Protein AF-A0A920YR66-F1 (afdb_monomer_lite)

Structure (mmCIF, N/CA/C/O backbone):
data_AF-A0A920YR66-F1
#
_entry.id   AF-A0A920YR66-F1
#
loop_
_atom_site.group_PDB
_atom_site.id
_atom_site.type_symbol
_atom_site.label_atom_id
_atom_site.label_alt_id
_atom_site.label_comp_id
_atom_site.label_asym_id
_atom_site.label_entity_id
_atom_site.label_seq_id
_atom_site.pdbx_PDB_ins_code
_atom_site.Cartn_x
_atom_site.Cartn_y
_atom_site.Cartn_z
_atom_site.occupancy
_atom_site.B_iso_or_equiv
_atom_site.auth_seq_id
_atom_site.auth_comp_id
_atom_site.auth_asym_id
_atom_site.auth_atom_id
_atom_site.pdbx_PDB_model_num
ATOM 1 N N . MET A 1 1 ? -6.180 30.084 -18.593 1.00 42.25 1 MET A N 1
ATOM 2 C CA . MET A 1 1 ? -5.290 28.954 -18.262 1.00 42.25 1 MET A CA 1
ATOM 3 C C . MET A 1 1 ? -5.186 28.944 -16.751 1.00 42.25 1 MET A C 1
ATOM 5 O O . MET A 1 1 ? -4.354 29.649 -16.208 1.00 42.25 1 MET A O 1
ATOM 9 N N . HIS A 1 2 ? -6.149 28.306 -16.087 1.00 38.72 2 HIS A N 1
ATOM 10 C CA . HIS A 1 2 ? -6.170 28.229 -14.629 1.00 38.72 2 HIS A CA 1
ATOM 11 C C . HIS A 1 2 ? -5.544 26.897 -14.251 1.00 38.72 2 HIS A C 1
ATOM 13 O O . HIS A 1 2 ? -6.088 25.841 -14.567 1.00 38.72 2 HIS A O 1
ATOM 19 N N . THR A 1 3 ? -4.341 26.966 -13.699 1.00 45.47 3 THR A N 1
ATOM 20 C CA . THR A 1 3 ? -3.633 25.820 -13.145 1.00 45.47 3 THR A CA 1
ATOM 21 C C . THR A 1 3 ? -4.301 25.451 -11.827 1.00 45.47 3 THR A C 1
ATOM 23 O O . THR A 1 3 ? -4.553 26.312 -10.991 1.00 45.47 3 THR A O 1
ATOM 26 N N . TYR A 1 4 ? -4.599 24.164 -11.654 1.00 48.44 4 TYR A N 1
ATOM 27 C CA . TYR A 1 4 ? -5.235 23.564 -10.471 1.00 48.44 4 TYR A CA 1
ATOM 28 C C . TYR A 1 4 ? -4.473 23.798 -9.147 1.00 48.44 4 TYR A C 1
ATOM 30 O O . TYR A 1 4 ? -4.965 23.449 -8.080 1.00 48.44 4 TYR A O 1
ATOM 38 N N . GLU A 1 5 ? -3.298 24.418 -9.239 1.00 50.56 5 GLU A N 1
ATOM 39 C CA . GLU A 1 5 ? -2.420 24.874 -8.162 1.00 50.56 5 GLU A CA 1
ATOM 40 C C . GLU A 1 5 ? -3.128 25.835 -7.181 1.00 50.56 5 GLU A C 1
ATOM 42 O O . GLU A 1 5 ? -2.896 25.763 -5.978 1.00 50.56 5 GLU A O 1
ATOM 47 N N . ASP A 1 6 ? -4.053 26.684 -7.651 1.00 49.09 6 ASP A N 1
ATOM 48 C CA . ASP A 1 6 ? -4.626 27.764 -6.823 1.00 49.09 6 ASP A CA 1
ATOM 49 C C . ASP A 1 6 ? -5.788 27.330 -5.900 1.00 49.09 6 ASP A C 1
ATOM 51 O O . ASP A 1 6 ? -6.227 28.102 -5.046 1.00 49.09 6 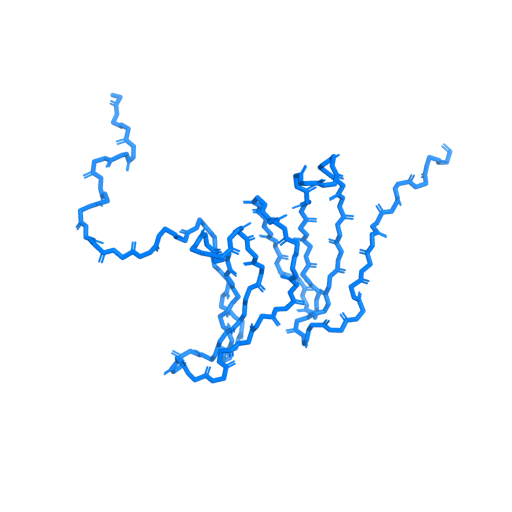ASP A O 1
ATOM 55 N N . LEU A 1 7 ? -6.308 26.102 -6.039 1.00 43.81 7 LEU A N 1
ATOM 56 C CA . LEU A 1 7 ? -7.437 25.594 -5.233 1.00 43.81 7 LEU A CA 1
ATOM 57 C C . LEU A 1 7 ? -7.009 24.815 -3.978 1.00 43.81 7 LEU A C 1
ATOM 59 O O . LEU A 1 7 ? -7.861 24.435 -3.176 1.00 43.81 7 LEU A O 1
ATOM 63 N N . MET A 1 8 ? -5.707 24.620 -3.766 1.00 48.62 8 MET A N 1
ATOM 64 C CA . MET A 1 8 ? -5.157 23.842 -2.648 1.00 48.62 8 MET A CA 1
ATOM 65 C C . MET A 1 8 ? -4.785 24.724 -1.443 1.00 48.62 8 MET A C 1
ATOM 67 O O . MET A 1 8 ? -3.692 24.630 -0.888 1.00 48.62 8 MET A O 1
ATOM 71 N N . LEU A 1 9 ? -5.694 25.602 -1.006 1.00 43.34 9 LEU A N 1
ATOM 72 C CA . LEU A 1 9 ? -5.527 26.368 0.235 1.00 43.34 9 LEU A CA 1
ATOM 73 C C . LEU A 1 9 ? -6.133 25.609 1.422 1.00 43.34 9 LEU A C 1
ATOM 75 O O . LEU A 1 9 ? -7.291 25.805 1.784 1.00 43.34 9 LEU A O 1
ATOM 79 N N . GLY A 1 10 ? -5.323 24.761 2.055 1.00 37.09 10 GLY A N 1
ATOM 80 C CA . GLY A 1 10 ? -5.677 24.134 3.327 1.00 37.09 10 GLY A CA 1
ATOM 81 C C . GLY A 1 10 ? -4.713 23.026 3.734 1.00 37.09 10 GLY A C 1
ATOM 82 O O . GLY A 1 10 ? -4.934 21.871 3.399 1.00 37.09 10 GLY A O 1
ATOM 83 N N . SER A 1 11 ? -3.653 23.390 4.464 1.00 60.75 11 SER A N 1
ATOM 84 C CA . SER A 1 11 ? -2.789 22.511 5.277 1.00 60.75 11 SER A CA 1
ATOM 85 C C . SER A 1 11 ? -3.346 21.091 5.497 1.00 60.75 11 SER A C 1
ATOM 87 O O . SER A 1 11 ? -4.129 20.912 6.422 1.00 60.75 11 SER A O 1
ATOM 89 N N . THR A 1 12 ? -2.932 20.086 4.720 1.00 42.16 12 THR A N 1
ATOM 90 C CA . THR A 1 12 ? -3.060 18.652 5.055 1.00 42.16 12 THR A CA 1
ATOM 91 C C . THR A 1 12 ? -2.179 17.821 4.114 1.00 42.16 12 THR A C 1
ATOM 93 O O . THR A 1 12 ? -1.943 18.213 2.979 1.00 42.16 12 THR A O 1
ATOM 96 N N . THR A 1 13 ? -1.622 16.721 4.620 1.00 46.25 13 THR A N 1
ATOM 97 C CA . THR A 1 13 ? -0.692 15.800 3.947 1.00 46.25 13 THR A CA 1
ATOM 98 C C . THR A 1 13 ? -1.075 15.523 2.491 1.00 46.25 13 THR A C 1
ATOM 100 O O . THR A 1 13 ? -2.202 15.116 2.231 1.00 46.25 13 THR A O 1
ATOM 103 N N . GLU A 1 14 ? -0.138 15.724 1.560 1.00 55.50 14 GLU A N 1
ATOM 104 C CA . GLU A 1 14 ? -0.324 15.446 0.132 1.00 55.50 14 GLU A CA 1
ATOM 105 C C . GLU A 1 14 ? -0.803 13.995 -0.045 1.00 55.50 14 GLU A C 1
ATOM 107 O O . GLU A 1 14 ? -0.086 13.062 0.309 1.00 55.50 14 GLU A O 1
ATOM 112 N N . ILE A 1 15 ? -2.032 13.794 -0.525 1.00 55.09 15 ILE A N 1
ATOM 113 C CA . ILE A 1 15 ? -2.583 12.497 -0.939 1.00 55.09 15 ILE A CA 1
ATOM 114 C C . ILE A 1 15 ? -2.992 12.681 -2.399 1.00 55.09 15 ILE A C 1
ATOM 116 O O . ILE A 1 15 ? -3.809 13.546 -2.699 1.00 55.09 15 ILE A O 1
ATOM 120 N N . SER A 1 16 ? -2.399 11.905 -3.306 1.00 63.91 16 SER A N 1
ATOM 121 C CA . SER A 1 16 ? -2.642 12.014 -4.751 1.00 63.91 16 SER A CA 1
ATOM 122 C C . SER A 1 16 ? -3.923 11.298 -5.173 1.00 63.91 16 SER A C 1
ATOM 124 O O . SER A 1 16 ? -4.736 11.883 -5.874 1.00 63.91 16 SER A O 1
ATOM 126 N N . ASP A 1 17 ? -4.124 10.072 -4.682 1.00 68.50 17 ASP A N 1
ATOM 127 C CA . ASP A 1 17 ? -5.277 9.216 -4.951 1.00 68.50 17 ASP A CA 1
ATOM 128 C C . ASP A 1 17 ? -5.692 8.494 -3.655 1.00 68.50 17 ASP A C 1
ATOM 130 O O . ASP A 1 17 ? -4.847 7.967 -2.918 1.00 68.50 17 ASP A O 1
ATOM 134 N N . PHE A 1 18 ? -6.998 8.434 -3.376 1.00 83.94 18 PHE A N 1
ATOM 135 C CA . PHE A 1 18 ? -7.554 7.545 -2.356 1.00 83.94 18 PHE A CA 1
ATOM 136 C C . PHE A 1 18 ? -8.810 6.841 -2.866 1.00 83.94 18 PHE A C 1
ATOM 138 O O . PHE A 1 18 ? -9.601 7.404 -3.619 1.00 83.94 18 PHE A O 1
ATOM 145 N N . TYR A 1 19 ? -8.999 5.600 -2.428 1.00 91.44 19 TYR A N 1
ATOM 146 C CA . TYR A 1 19 ? -10.178 4.796 -2.740 1.00 91.44 19 TYR A CA 1
ATOM 147 C C . TYR A 1 19 ? -10.893 4.457 -1.445 1.00 91.44 19 TYR A C 1
ATOM 149 O O . TYR A 1 19 ? -10.264 3.977 -0.502 1.00 91.44 19 TYR A O 1
ATOM 157 N N . VAL A 1 20 ? -12.205 4.672 -1.414 1.00 92.12 20 VAL A N 1
ATOM 158 C CA . VAL A 1 20 ? -13.061 4.224 -0.314 1.00 92.12 20 VAL A CA 1
ATOM 159 C C . VAL A 1 20 ? -13.846 3.011 -0.790 1.00 92.12 20 VAL A C 1
ATOM 161 O O . VAL A 1 20 ? -14.570 3.095 -1.781 1.00 92.12 20 VAL A O 1
ATOM 164 N N . ILE A 1 21 ? -13.675 1.883 -0.106 1.00 91.94 21 ILE A N 1
ATOM 165 C CA . ILE A 1 21 ? -14.419 0.645 -0.354 1.00 91.94 21 ILE A CA 1
ATOM 166 C C . ILE A 1 21 ? -14.941 0.149 0.985 1.00 91.94 21 ILE A C 1
ATOM 168 O O . ILE A 1 21 ? -14.156 -0.181 1.877 1.00 91.94 21 ILE A O 1
ATOM 172 N N . ASP A 1 22 ? -16.265 0.100 1.106 1.00 91.44 22 ASP A N 1
ATOM 173 C CA . ASP A 1 22 ? -16.969 -0.195 2.351 1.00 91.44 22 ASP A CA 1
ATOM 174 C C . ASP A 1 22 ? -16.453 0.690 3.505 1.00 91.44 22 ASP A C 1
ATOM 176 O O . ASP A 1 22 ? -16.497 1.918 3.428 1.00 91.44 22 ASP A O 1
ATOM 180 N N . GLU A 1 23 ? -15.937 0.078 4.572 1.00 95.62 23 GLU A N 1
ATOM 181 C CA . GLU A 1 23 ? -15.373 0.769 5.735 1.00 95.62 23 GLU A CA 1
ATOM 182 C C . GLU A 1 23 ? -13.893 1.144 5.580 1.00 95.62 23 GLU A C 1
ATOM 184 O O . GLU A 1 23 ? -13.311 1.648 6.535 1.00 95.62 23 GLU A O 1
ATOM 189 N N . TRP A 1 24 ? -13.250 0.890 4.437 1.00 96.69 24 TRP A N 1
ATOM 190 C CA . TRP A 1 24 ? -11.806 1.077 4.272 1.00 96.69 24 TRP A CA 1
ATOM 191 C C . TRP A 1 24 ? -11.460 2.202 3.303 1.00 96.69 24 TRP A C 1
ATOM 193 O O . TRP A 1 24 ? -12.010 2.302 2.210 1.00 96.69 24 TRP A O 1
ATOM 203 N N . ILE A 1 25 ? -10.466 2.997 3.685 1.00 96.12 25 ILE A N 1
ATOM 204 C CA . ILE A 1 25 ? -9.795 3.991 2.853 1.00 96.12 25 ILE A CA 1
ATOM 205 C C . ILE A 1 25 ? -8.413 3.444 2.505 1.00 96.12 25 ILE A C 1
ATOM 207 O O . ILE A 1 25 ? -7.631 3.144 3.407 1.00 96.12 25 ILE A O 1
ATOM 211 N N . TYR A 1 26 ? -8.100 3.354 1.218 1.00 96.19 26 TYR A N 1
ATOM 212 C CA . TYR A 1 26 ? -6.776 3.034 0.678 1.00 96.19 26 TYR A CA 1
ATOM 213 C C . TYR A 1 26 ? -6.156 4.310 0.134 1.00 96.19 26 TYR A C 1
ATOM 215 O O . TYR A 1 26 ? -6.853 5.071 -0.533 1.00 96.19 26 TYR A O 1
ATOM 223 N N . TYR A 1 27 ? -4.881 4.559 0.412 1.00 94.88 27 TYR A N 1
ATOM 224 C CA . TYR A 1 27 ? -4.225 5.805 0.013 1.00 94.88 27 TYR A CA 1
ATOM 225 C C . TYR A 1 27 ? -2.705 5.660 -0.071 1.00 94.88 27 TYR A C 1
ATOM 227 O O . TYR A 1 27 ? -2.108 4.769 0.546 1.00 94.88 27 TYR A O 1
ATOM 235 N N . ILE A 1 28 ? -2.081 6.573 -0.817 1.00 94.81 28 ILE A N 1
ATOM 236 C CA . ILE A 1 28 ? -0.626 6.732 -0.871 1.00 94.81 28 ILE A CA 1
ATOM 237 C C . ILE A 1 28 ? -0.187 7.673 0.255 1.00 94.81 28 ILE A C 1
ATOM 239 O O . ILE A 1 28 ? -0.687 8.790 0.376 1.00 94.81 28 ILE A O 1
ATOM 243 N N . ASN A 1 29 ? 0.758 7.231 1.083 1.00 93.75 29 ASN A N 1
ATOM 244 C CA . ASN A 1 29 ? 1.332 8.038 2.155 1.00 93.75 29 ASN A CA 1
ATOM 245 C C . ASN A 1 29 ? 2.661 8.667 1.708 1.00 93.75 29 ASN A C 1
ATOM 247 O O . ASN A 1 29 ? 3.723 8.054 1.836 1.00 93.75 29 ASN A O 1
ATOM 251 N N . TYR A 1 30 ? 2.620 9.906 1.215 1.00 89.81 30 TYR A N 1
ATOM 252 C CA . TYR A 1 30 ? 3.817 10.617 0.745 1.00 89.81 30 TYR A CA 1
ATOM 253 C C . TYR A 1 30 ? 4.782 11.018 1.863 1.00 89.81 30 TYR A C 1
ATOM 255 O O . TYR A 1 30 ? 5.980 11.132 1.619 1.00 89.81 30 TYR A O 1
ATOM 263 N N . SER A 1 31 ? 4.307 11.131 3.107 1.00 92.75 31 SER A N 1
ATOM 264 C CA . SER A 1 31 ? 5.188 11.310 4.268 1.00 92.75 31 SER A CA 1
ATOM 265 C C . SER A 1 31 ? 6.003 10.055 4.609 1.00 92.75 31 SER A C 1
ATOM 267 O O . SER A 1 31 ? 6.942 10.145 5.393 1.00 92.75 31 SER A O 1
ATOM 269 N N . ASP A 1 32 ? 5.660 8.898 4.032 1.00 93.00 32 ASP A N 1
ATOM 270 C CA . ASP A 1 32 ? 6.409 7.641 4.144 1.00 93.00 32 ASP A CA 1
ATOM 271 C C . ASP A 1 32 ? 6.716 7.078 2.746 1.00 93.00 32 ASP A C 1
ATOM 273 O O . ASP A 1 32 ? 6.200 6.037 2.349 1.00 93.00 32 ASP A O 1
ATOM 277 N N . ASN A 1 33 ? 7.533 7.798 1.971 1.00 92.19 33 ASN A N 1
ATOM 278 C CA . ASN A 1 33 ? 8.081 7.365 0.673 1.00 92.19 33 ASN A CA 1
ATOM 279 C C . ASN A 1 33 ? 7.049 7.013 -0.422 1.00 92.19 33 ASN A C 1
ATOM 281 O O . ASN A 1 33 ? 7.384 6.337 -1.400 1.00 92.19 33 ASN A O 1
ATOM 285 N N . GLY A 1 34 ? 5.802 7.471 -0.288 1.00 92.25 34 GLY A N 1
ATOM 286 C CA . GLY A 1 34 ? 4.727 7.118 -1.217 1.00 92.25 34 GLY A CA 1
ATOM 287 C C . GLY A 1 34 ? 4.264 5.669 -1.051 1.00 92.25 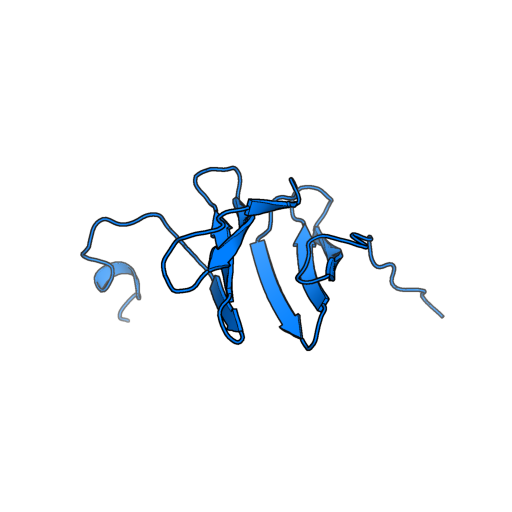34 GLY A C 1
ATOM 288 O O . GLY A 1 34 ? 3.854 5.038 -2.022 1.00 92.25 34 GLY A O 1
ATOM 289 N N . ASN A 1 35 ? 4.355 5.122 0.161 1.00 95.12 35 ASN A N 1
ATOM 290 C CA . ASN A 1 35 ? 3.943 3.754 0.455 1.00 95.12 35 ASN A CA 1
ATOM 291 C C . ASN A 1 35 ? 2.416 3.594 0.471 1.00 95.12 35 ASN A C 1
ATOM 293 O O . ASN A 1 35 ? 1.676 4.527 0.795 1.00 95.12 35 ASN A O 1
ATOM 297 N N . LEU A 1 36 ? 1.938 2.379 0.186 1.00 96.25 36 LEU A N 1
ATOM 298 C CA . LEU A 1 36 ? 0.511 2.049 0.219 1.00 96.25 36 LEU A CA 1
ATOM 299 C C . LEU A 1 36 ? 0.031 1.793 1.651 1.00 96.25 36 LEU A C 1
ATOM 301 O O . LEU A 1 36 ? 0.546 0.913 2.349 1.00 96.25 36 LEU A O 1
ATOM 305 N N . TYR A 1 37 ? -1.009 2.510 2.059 1.00 97.12 37 TYR A N 1
ATOM 306 C CA . TYR A 1 37 ? -1.653 2.376 3.361 1.00 97.12 37 TYR A CA 1
ATOM 307 C C . TYR A 1 37 ? -3.147 2.103 3.223 1.00 97.12 37 TYR A C 1
ATOM 309 O O . TYR A 1 37 ? -3.769 2.395 2.199 1.00 97.12 37 TYR A O 1
ATOM 317 N N . ARG A 1 38 ? -3.728 1.583 4.306 1.00 96.94 38 ARG A N 1
ATOM 318 C CA . ARG A 1 38 ? -5.173 1.603 4.528 1.00 96.94 38 ARG A CA 1
ATOM 319 C C . ARG A 1 38 ? -5.526 2.035 5.945 1.00 96.94 38 ARG A C 1
ATOM 321 O O . ARG A 1 38 ? -4.709 1.895 6.856 1.00 96.94 38 ARG A O 1
ATOM 328 N N . MET A 1 39 ? -6.744 2.521 6.135 1.00 96.94 39 MET A N 1
ATOM 329 C CA . MET A 1 39 ? -7.358 2.777 7.442 1.00 96.94 39 MET A CA 1
ATOM 330 C C . MET A 1 39 ? -8.873 2.619 7.345 1.00 96.94 39 MET A C 1
ATOM 332 O O . MET A 1 39 ? -9.414 2.640 6.240 1.00 96.94 39 MET A O 1
ATOM 336 N N . LYS A 1 40 ? -9.560 2.471 8.476 1.00 97.31 40 LYS A N 1
ATOM 337 C CA . LYS A 1 40 ? -11.019 2.544 8.488 1.00 97.31 40 LYS A CA 1
ATOM 338 C C . LYS A 1 40 ? -11.504 3.974 8.233 1.00 97.31 40 LYS A C 1
ATOM 340 O O . LYS A 1 40 ? -10.770 4.934 8.465 1.00 97.31 40 LYS A O 1
ATOM 345 N N . THR A 1 41 ? -12.746 4.128 7.783 1.00 95.12 41 THR A N 1
ATOM 346 C CA . THR A 1 41 ? -13.383 5.437 7.542 1.00 95.12 41 THR A CA 1
ATOM 347 C C . THR A 1 41 ? -13.549 6.278 8.809 1.00 95.12 41 THR A C 1
ATOM 349 O O . THR A 1 41 ? -13.615 7.500 8.720 1.00 95.12 41 THR A O 1
ATOM 352 N N . ASP A 1 42 ? -13.541 5.649 9.985 1.00 94.25 42 ASP A N 1
ATOM 353 C CA . ASP A 1 42 ? -13.489 6.314 11.294 1.00 94.25 42 ASP A CA 1
ATOM 354 C C . ASP A 1 42 ? -12.064 6.734 11.723 1.00 94.25 42 ASP A C 1
ATOM 356 O O . ASP A 1 42 ? -11.873 7.282 12.808 1.00 94.25 42 ASP A O 1
ATOM 360 N N . GLY A 1 43 ? -11.052 6.477 10.885 1.00 92.62 43 GLY A N 1
ATOM 361 C CA . GLY A 1 43 ? -9.639 6.772 11.138 1.00 92.62 43 GLY A CA 1
ATOM 362 C C . GLY A 1 43 ? -8.895 5.708 11.952 1.00 92.62 43 GLY A C 1
ATOM 363 O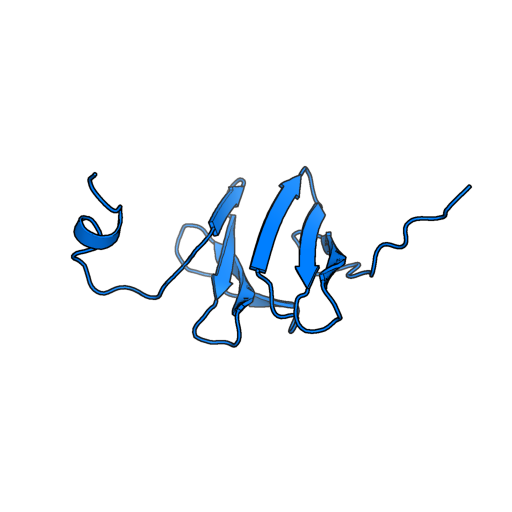 O . GLY A 1 43 ? -7.679 5.815 12.137 1.00 92.62 43 GLY A O 1
ATOM 364 N N . SER A 1 44 ? -9.579 4.666 12.425 1.00 95.88 44 SER A N 1
ATOM 365 C CA . SER A 1 44 ? -8.966 3.566 13.169 1.00 95.88 44 SER A CA 1
ATOM 366 C C . SER A 1 44 ? -8.278 2.547 12.246 1.00 95.88 44 SER A C 1
ATOM 368 O O . SER A 1 44 ? -8.273 2.665 11.019 1.00 95.88 44 SER A O 1
ATOM 370 N N . SER A 1 45 ? -7.635 1.536 12.842 1.00 96.56 45 SER A N 1
ATOM 371 C CA . SER A 1 45 ? -7.014 0.406 12.127 1.00 96.56 45 SER A CA 1
ATOM 372 C C . SER A 1 45 ? -6.064 0.799 10.982 1.00 96.56 45 SER A C 1
ATOM 374 O O . SER A 1 45 ? -5.957 0.086 9.984 1.00 96.56 45 SER A O 1
ATOM 376 N N . LYS A 1 46 ? -5.353 1.927 11.120 1.00 96.75 46 LYS A N 1
ATOM 377 C CA . LYS A 1 46 ? -4.335 2.349 10.155 1.00 96.75 46 LYS A CA 1
ATOM 378 C C . LYS A 1 46 ? -3.219 1.305 10.069 1.00 96.75 46 LYS A C 1
ATOM 380 O O . LYS A 1 46 ? -2.585 0.981 11.070 1.00 96.75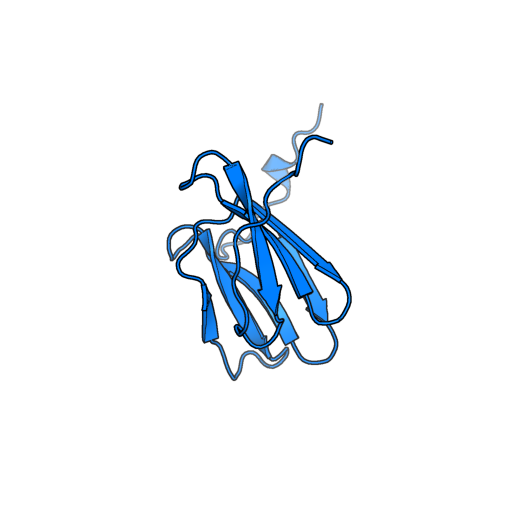 46 LYS A O 1
ATOM 385 N N . SER A 1 47 ? -2.948 0.816 8.864 1.00 97.25 47 SER A N 1
ATOM 386 C CA . SER A 1 47 ? -1.910 -0.185 8.601 1.00 97.25 47 SER A CA 1
ATOM 387 C C . SER A 1 47 ? -1.242 0.050 7.249 1.00 97.25 47 SER A C 1
ATOM 389 O O . SER A 1 47 ? -1.924 0.352 6.267 1.00 97.25 47 SER A O 1
ATOM 391 N N . LYS A 1 48 ? 0.078 -0.142 7.187 1.00 97.25 48 LYS A N 1
ATOM 392 C CA . LYS A 1 48 ? 0.832 -0.188 5.929 1.00 97.25 48 LYS A CA 1
ATOM 393 C C . LYS A 1 48 ? 0.546 -1.511 5.208 1.00 97.25 48 LYS A C 1
ATOM 395 O O . LYS A 1 48 ? 0.536 -2.555 5.856 1.00 97.25 48 LYS A O 1
ATOM 400 N N . LEU A 1 49 ? 0.326 -1.464 3.895 1.00 97.44 49 LEU A N 1
ATOM 401 C CA . LEU A 1 49 ? 0.117 -2.650 3.054 1.00 97.44 49 LEU A CA 1
ATOM 402 C C . LEU A 1 49 ? 1.376 -3.060 2.282 1.00 97.44 49 LEU A C 1
ATOM 404 O O . LEU A 1 49 ? 1.575 -4.244 2.031 1.00 97.44 49 LEU A O 1
ATOM 408 N N . SER A 1 50 ? 2.230 -2.106 1.902 1.00 96.12 50 SER A N 1
ATOM 409 C CA . SER A 1 50 ? 3.485 -2.382 1.194 1.00 96.12 50 SER A CA 1
ATOM 410 C C . SER A 1 50 ? 4.518 -1.292 1.461 1.00 96.12 50 SER A C 1
ATOM 412 O O . SER A 1 50 ? 4.163 -0.119 1.525 1.00 96.12 50 SER A O 1
ATOM 414 N N . ASP A 1 51 ? 5.796 -1.667 1.509 1.00 95.81 51 ASP A N 1
ATOM 415 C CA . ASP A 1 51 ? 6.949 -0.745 1.482 1.00 95.81 51 ASP A CA 1
ATOM 416 C C . ASP A 1 51 ? 7.368 -0.364 0.048 1.00 95.81 51 ASP A C 1
ATOM 418 O O . ASP A 1 51 ? 8.513 -0.002 -0.216 1.00 95.81 51 ASP A O 1
ATOM 422 N N . ASP A 1 52 ? 6.447 -0.508 -0.906 1.00 96.06 52 ASP A N 1
ATOM 423 C CA . ASP A 1 52 ? 6.703 -0.084 -2.275 1.00 96.06 52 ASP A CA 1
ATOM 424 C C . ASP A 1 52 ? 6.355 1.385 -2.396 1.00 96.06 52 ASP A C 1
ATOM 426 O O . ASP A 1 52 ? 5.269 1.779 -1.982 1.00 96.06 52 ASP A O 1
ATOM 430 N N . SER A 1 53 ? 7.207 2.148 -3.073 1.00 93.38 53 SER A N 1
ATOM 431 C CA . SER A 1 53 ? 6.813 3.471 -3.532 1.00 93.38 53 SER A CA 1
ATOM 432 C C . SER A 1 53 ? 5.809 3.326 -4.675 1.00 93.38 53 SER A C 1
ATOM 434 O O . SER A 1 53 ? 6.066 2.606 -5.648 1.00 93.38 53 SER A O 1
ATOM 436 N N . LEU A 1 54 ? 4.659 3.978 -4.546 1.00 93.38 54 LEU A N 1
ATOM 437 C CA . LEU A 1 54 ? 3.597 4.022 -5.543 1.00 93.38 54 LEU A CA 1
ATOM 438 C C . LEU A 1 54 ? 3.560 5.396 -6.207 1.00 93.38 54 LEU A C 1
ATOM 440 O O . LEU A 1 54 ? 3.742 6.424 -5.560 1.00 93.38 54 LEU A O 1
ATOM 444 N N . TYR A 1 55 ? 3.260 5.407 -7.506 1.00 89.94 55 TYR A N 1
ATOM 445 C CA . TYR A 1 55 ? 2.898 6.642 -8.209 1.00 89.94 55 TYR A CA 1
ATOM 446 C C . TYR A 1 55 ? 1.380 6.814 -8.292 1.00 89.94 55 TYR A C 1
ATOM 448 O O . TYR A 1 55 ? 0.866 7.878 -7.975 1.00 89.94 55 TYR A O 1
ATOM 456 N N . THR A 1 56 ? 0.674 5.754 -8.693 1.00 90.19 56 THR A N 1
ATOM 457 C CA . THR A 1 56 ? -0.789 5.672 -8.718 1.00 90.19 56 THR A CA 1
ATOM 458 C C . THR A 1 56 ? -1.224 4.232 -8.447 1.00 90.19 56 THR A C 1
ATOM 460 O O . THR A 1 56 ? -0.423 3.291 -8.547 1.00 90.19 56 THR A O 1
ATOM 463 N N . PHE A 1 57 ? -2.493 4.053 -8.095 1.00 94.81 57 PHE A N 1
ATOM 464 C CA . PHE A 1 57 ? -3.107 2.746 -7.923 1.00 94.81 57 PHE A CA 1
ATOM 465 C C . PHE A 1 57 ? -4.593 2.775 -8.260 1.00 94.81 57 PHE A C 1
ATOM 467 O O . PHE A 1 57 ? -5.242 3.818 -8.250 1.00 94.81 57 PHE A O 1
ATOM 474 N N . VAL A 1 58 ? -5.137 1.594 -8.526 1.00 94.94 58 VAL A N 1
ATOM 475 C CA . VAL A 1 58 ? -6.573 1.362 -8.662 1.00 94.94 58 VAL A CA 1
ATOM 476 C C . VAL A 1 58 ? -6.960 0.150 -7.829 1.00 94.94 58 VAL A C 1
ATOM 478 O O . VAL A 1 58 ? -6.158 -0.772 -7.648 1.00 94.94 58 VAL A O 1
ATOM 481 N N . VAL A 1 59 ? -8.193 0.128 -7.337 1.00 95.31 59 VAL A N 1
ATOM 482 C CA . VAL A 1 59 ? -8.728 -1.014 -6.592 1.00 95.31 59 VAL A CA 1
ATOM 483 C C . VAL A 1 59 ? -9.881 -1.636 -7.372 1.00 95.31 59 VAL A C 1
ATOM 485 O O . VAL A 1 59 ? -10.796 -0.937 -7.801 1.00 95.31 59 VAL A O 1
ATOM 488 N N . TYR A 1 60 ? -9.830 -2.953 -7.569 1.00 93.94 60 TYR A N 1
ATOM 489 C CA . TYR A 1 60 ? -10.866 -3.725 -8.249 1.00 93.94 60 TYR A CA 1
ATOM 490 C C . TYR A 1 60 ? -11.100 -5.048 -7.516 1.00 93.94 60 TYR A C 1
ATOM 492 O O . TYR A 1 60 ? -10.206 -5.893 -7.424 1.00 93.94 60 TYR A O 1
ATOM 500 N N . GLY A 1 61 ? -12.314 -5.226 -6.988 1.00 94.12 61 GLY A N 1
ATOM 501 C CA . GLY A 1 61 ? -12.640 -6.363 -6.131 1.00 94.12 61 GLY A CA 1
ATOM 502 C C . GLY A 1 61 ? -11.747 -6.395 -4.889 1.00 94.12 61 GLY A C 1
ATOM 503 O O . GLY A 1 61 ? -11.634 -5.407 -4.169 1.00 94.12 61 GLY A O 1
ATOM 504 N N . ASP A 1 62 ? -11.089 -7.530 -4.657 1.00 96.38 62 ASP A N 1
ATOM 505 C CA . ASP A 1 62 ? -10.160 -7.733 -3.542 1.00 96.38 62 ASP A CA 1
ATOM 506 C C . ASP A 1 62 ? -8.703 -7.384 -3.886 1.00 96.38 62 ASP A C 1
ATOM 508 O O . ASP A 1 62 ? -7.806 -7.672 -3.094 1.00 96.38 62 ASP A O 1
ATOM 512 N N . THR A 1 63 ? -8.444 -6.799 -5.060 1.00 97.38 63 THR A N 1
ATOM 513 C CA . THR A 1 63 ? -7.092 -6.595 -5.587 1.00 97.38 63 THR A CA 1
ATOM 514 C C . THR A 1 63 ? -6.806 -5.121 -5.869 1.00 97.38 63 THR A C 1
ATOM 516 O O . THR A 1 63 ? -7.582 -4.412 -6.507 1.00 97.38 63 THR A O 1
ATOM 519 N N . ILE A 1 64 ? -5.638 -4.675 -5.420 1.00 97.25 64 ILE A N 1
ATOM 520 C CA . ILE A 1 64 ? -5.060 -3.362 -5.683 1.00 97.25 64 ILE A CA 1
ATOM 521 C C . ILE A 1 64 ? -3.987 -3.523 -6.756 1.00 97.25 64 ILE A C 1
ATOM 523 O O . ILE A 1 64 ? -3.073 -4.338 -6.604 1.00 97.25 64 ILE A O 1
ATOM 527 N N . TYR A 1 65 ? -4.088 -2.736 -7.821 1.00 96.25 65 TYR A N 1
ATOM 528 C CA . TYR A 1 65 ? -3.141 -2.690 -8.930 1.00 96.25 65 TYR A CA 1
ATOM 529 C C . TYR A 1 65 ? -2.385 -1.374 -8.872 1.00 96.25 65 TYR A C 1
ATOM 531 O O . TYR A 1 65 ? -2.998 -0.319 -8.736 1.00 96.25 65 TYR A O 1
ATOM 539 N N . TYR A 1 66 ? -1.065 -1.425 -8.991 1.00 95.31 66 TYR A N 1
ATOM 540 C CA . TYR A 1 66 ? -0.231 -0.230 -8.915 1.00 95.31 66 TYR A CA 1
ATOM 541 C C . TYR A 1 66 ? 1.069 -0.407 -9.696 1.00 95.31 66 TYR A C 1
ATOM 543 O O . TYR A 1 66 ? 1.489 -1.529 -10.005 1.00 95.31 66 TYR A O 1
ATOM 551 N N . ASN A 1 67 ? 1.723 0.707 -10.011 1.00 93.44 67 ASN A N 1
ATOM 552 C CA . ASN A 1 67 ? 3.075 0.722 -10.557 1.00 93.44 67 ASN A CA 1
ATOM 553 C C . ASN A 1 67 ? 4.080 1.145 -9.478 1.00 93.44 67 ASN A C 1
ATOM 555 O O . ASN A 1 67 ? 3.781 1.993 -8.640 1.00 93.44 67 ASN A O 1
ATOM 559 N N . ASN A 1 68 ? 5.282 0.570 -9.528 1.00 94.81 68 ASN A N 1
ATOM 560 C CA . ASN A 1 68 ? 6.366 0.864 -8.594 1.00 94.81 68 ASN A CA 1
ATOM 561 C C . ASN A 1 68 ? 7.512 1.592 -9.324 1.00 94.81 68 ASN A C 1
ATOM 563 O O . ASN A 1 68 ? 8.299 0.935 -10.020 1.00 94.81 68 ASN A O 1
ATOM 567 N N . PRO A 1 69 ? 7.626 2.930 -9.205 1.00 92.38 69 PRO A N 1
ATOM 568 C CA . PRO A 1 69 ? 8.701 3.703 -9.830 1.00 92.38 69 PRO A CA 1
ATOM 569 C C . PRO A 1 69 ? 10.100 3.255 -9.388 1.00 92.38 69 PRO A C 1
ATOM 571 O O . PRO A 1 69 ? 11.015 3.208 -10.213 1.00 92.38 69 PRO A O 1
ATOM 574 N N . SER A 1 70 ? 10.252 2.840 -8.128 1.00 93.75 70 SER A N 1
ATOM 575 C CA . SER A 1 70 ? 11.521 2.366 -7.559 1.00 93.75 70 SER A CA 1
ATOM 576 C C . SER A 1 70 ? 11.982 1.022 -8.135 1.00 93.75 70 SER A C 1
ATOM 578 O O . SER A 1 70 ? 13.165 0.696 -8.063 1.00 93.75 70 SER A O 1
ATOM 580 N N . ASP A 1 71 ? 11.089 0.256 -8.769 1.00 94.00 71 ASP A N 1
ATOM 581 C CA . ASP A 1 71 ? 11.422 -0.964 -9.517 1.00 94.00 71 ASP A CA 1
ATOM 582 C C . ASP A 1 71 ? 11.131 -0.799 -11.014 1.00 94.00 71 ASP A C 1
ATOM 584 O O . ASP A 1 71 ? 10.446 -1.616 -11.636 1.00 94.00 71 ASP A O 1
ATOM 588 N N . ARG A 1 72 ? 11.673 0.275 -11.604 1.00 93.44 72 ARG A N 1
ATOM 589 C CA . ARG A 1 72 ? 11.625 0.556 -13.051 1.00 93.44 72 ARG A CA 1
ATOM 590 C C . ARG A 1 72 ? 10.198 0.544 -13.609 1.00 93.44 72 ARG A C 1
ATOM 592 O O . ARG A 1 72 ? 9.959 -0.035 -14.667 1.00 93.44 72 ARG A O 1
ATOM 599 N N . TRP A 1 73 ? 9.262 1.154 -12.881 1.00 91.06 73 TRP A N 1
ATOM 600 C CA . TRP A 1 73 ? 7.852 1.277 -13.274 1.00 91.06 73 TRP A CA 1
ATOM 601 C C . TRP A 1 73 ? 7.129 -0.061 -13.489 1.00 91.06 73 TRP A C 1
ATOM 603 O O . TRP A 1 73 ? 6.123 -0.120 -14.195 1.00 91.06 73 TRP A O 1
ATOM 613 N N . LYS A 1 74 ? 7.609 -1.153 -12.882 1.00 93.69 74 LYS A N 1
ATOM 614 C CA . LYS A 1 74 ? 6.940 -2.456 -12.988 1.00 93.69 74 LYS A CA 1
ATOM 615 C C . LYS A 1 74 ? 5.581 -2.442 -12.298 1.00 93.69 74 LYS A C 1
ATOM 617 O O . LYS A 1 74 ? 5.382 -1.761 -11.293 1.00 93.69 74 LYS A O 1
ATOM 622 N N . PHE A 1 75 ? 4.680 -3.263 -12.827 1.00 94.38 75 PHE A N 1
ATOM 623 C CA . PHE A 1 75 ? 3.340 -3.448 -12.291 1.00 94.38 75 PHE A CA 1
ATOM 624 C C . PHE A 1 75 ? 3.313 -4.499 -11.192 1.00 94.38 75 PHE A C 1
ATOM 626 O O . PHE A 1 75 ? 3.975 -5.540 -11.269 1.00 94.38 75 PHE A O 1
ATOM 633 N N . TYR A 1 76 ? 2.496 -4.230 -10.189 1.00 97.06 76 TYR A N 1
ATOM 634 C CA . TYR A 1 76 ? 2.293 -5.087 -9.041 1.00 97.06 76 TYR A CA 1
ATOM 635 C 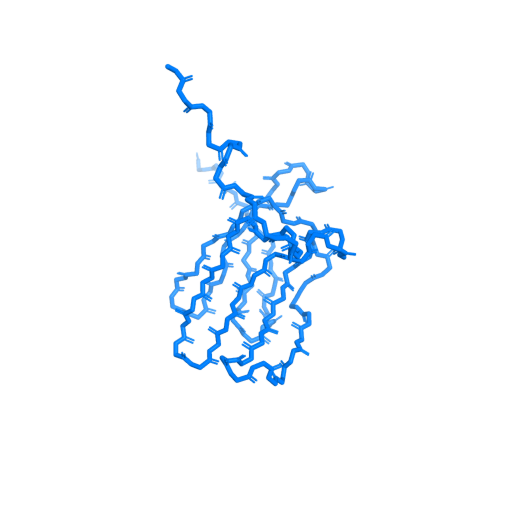C . TYR A 1 76 ? 0.809 -5.209 -8.725 1.00 97.06 76 TYR A C 1
ATOM 637 O O . TYR A 1 76 ? -0.005 -4.350 -9.065 1.00 97.06 76 TYR A O 1
ATOM 645 N N . THR A 1 77 ? 0.479 -6.306 -8.054 1.00 97.56 77 THR A N 1
ATOM 646 C CA . THR A 1 77 ? -0.821 -6.501 -7.419 1.00 97.56 77 THR A CA 1
ATOM 647 C C . THR A 1 77 ? -0.628 -6.878 -5.968 1.00 97.56 77 THR A C 1
ATOM 649 O O . THR A 1 77 ? 0.269 -7.668 -5.668 1.00 97.56 77 THR A O 1
ATOM 652 N N . ILE A 1 78 ? -1.510 -6.409 -5.101 1.00 98.12 78 ILE A N 1
ATOM 653 C CA . ILE A 1 78 ? -1.615 -6.824 -3.700 1.00 98.12 78 ILE A CA 1
ATOM 654 C C . ILE A 1 78 ? -3.094 -6.946 -3.345 1.00 98.12 78 ILE A C 1
ATOM 656 O O . ILE A 1 78 ? -3.916 -6.235 -3.919 1.00 98.12 78 ILE A O 1
ATOM 660 N N . LYS A 1 79 ? -3.466 -7.858 -2.448 1.00 98.00 79 LYS A N 1
ATOM 661 C CA . LYS A 1 79 ? -4.847 -7.911 -1.966 1.00 98.00 79 LYS A CA 1
ATOM 662 C C . LYS A 1 79 ? -5.154 -6.733 -1.043 1.00 98.00 79 LYS A C 1
ATOM 664 O O . LYS A 1 79 ? -4.254 -6.166 -0.425 1.00 98.00 79 LYS A O 1
ATOM 669 N N . THR A 1 80 ? -6.429 -6.387 -0.908 1.00 96.62 80 THR A N 1
ATOM 670 C CA . THR A 1 80 ? -6.910 -5.317 -0.015 1.00 96.62 80 THR A CA 1
ATOM 671 C C . THR A 1 80 ? -6.595 -5.564 1.466 1.00 96.62 80 THR A C 1
ATOM 673 O O . THR A 1 80 ? -6.545 -4.623 2.260 1.00 96.62 80 THR A O 1
ATOM 676 N N . ASP A 1 81 ? -6.321 -6.814 1.845 1.00 95.69 81 ASP A N 1
ATOM 677 C CA . ASP A 1 81 ? -5.831 -7.213 3.168 1.00 95.69 81 ASP A CA 1
ATOM 678 C C . ASP A 1 81 ? -4.303 -7.139 3.342 1.00 95.69 81 ASP A C 1
ATOM 680 O O . ASP A 1 81 ? -3.809 -7.362 4.445 1.00 95.69 81 ASP A O 1
ATOM 684 N N . GLY A 1 82 ? -3.562 -6.795 2.285 1.00 95.81 82 GLY A N 1
ATOM 685 C CA . GLY A 1 82 ? -2.097 -6.753 2.258 1.00 95.81 82 GLY A CA 1
ATOM 686 C C . GLY A 1 82 ? -1.434 -8.078 1.879 1.00 95.81 82 GLY A C 1
ATOM 687 O O . GLY A 1 82 ? -0.215 -8.142 1.724 1.00 95.81 82 GLY A O 1
ATOM 688 N N . SER A 1 83 ? -2.202 -9.151 1.698 1.00 96.94 83 SER A N 1
ATOM 689 C CA . SER A 1 83 ? -1.660 -10.451 1.315 1.00 96.94 83 SER A CA 1
ATOM 690 C C . SER A 1 83 ? -1.382 -10.545 -0.191 1.00 96.94 83 SER A C 1
ATOM 692 O O . SER A 1 83 ? -1.811 -9.722 -1.002 1.00 96.94 83 SER A O 1
ATOM 694 N N . ASN A 1 84 ? -0.644 -11.586 -0.590 1.00 96.62 84 ASN A N 1
ATOM 695 C CA . ASN A 1 84 ? -0.430 -11.955 -1.994 1.00 96.62 84 ASN A CA 1
ATOM 696 C C . ASN A 1 84 ? 0.113 -10.814 -2.886 1.00 96.62 84 ASN A C 1
ATOM 698 O O . ASN A 1 84 ? -0.250 -10.691 -4.063 1.00 96.62 84 ASN A O 1
ATOM 702 N N . ARG A 1 85 ? 1.008 -9.989 -2.324 1.00 96.88 85 ARG A N 1
ATOM 703 C CA . ARG A 1 85 ? 1.787 -9.011 -3.086 1.00 96.88 85 ARG A CA 1
ATOM 704 C C . ARG A 1 85 ? 2.661 -9.736 -4.110 1.00 96.88 85 ARG A C 1
ATOM 706 O O . ARG A 1 85 ? 3.515 -10.540 -3.740 1.00 96.88 85 ARG A O 1
ATOM 713 N N . ARG A 1 86 ? 2.501 -9.421 -5.396 1.00 96.25 86 ARG A N 1
ATOM 714 C CA . ARG A 1 86 ? 3.304 -10.009 -6.477 1.00 96.25 86 ARG A CA 1
ATOM 715 C C . ARG A 1 86 ? 3.527 -9.046 -7.635 1.00 96.25 86 ARG A C 1
ATOM 717 O O . ARG A 1 86 ? 2.652 -8.262 -7.993 1.00 96.25 86 ARG A O 1
ATOM 724 N N . LYS A 1 87 ? 4.707 -9.162 -8.239 1.00 95.25 87 LYS A N 1
ATOM 725 C CA . LYS A 1 87 ? 5.064 -8.514 -9.502 1.00 95.25 87 LYS A CA 1
ATOM 726 C C . LYS A 1 87 ? 4.301 -9.169 -10.648 1.00 95.25 87 LYS A C 1
ATOM 728 O O . LYS A 1 87 ? 4.257 -10.396 -10.728 1.00 95.25 87 LYS A O 1
ATOM 733 N N . GLN A 1 88 ? 3.746 -8.359 -11.537 1.00 90.31 88 GLN A N 1
ATOM 734 C CA . GLN A 1 88 ? 3.112 -8.823 -12.763 1.00 90.31 88 GLN A CA 1
ATOM 735 C C . GLN A 1 88 ? 4.128 -8.790 -13.906 1.00 90.31 88 GLN A C 1
ATOM 737 O O . GLN A 1 88 ? 4.828 -7.797 -14.106 1.00 90.31 88 GLN A O 1
ATOM 742 N N . TYR A 1 89 ? 4.210 -9.883 -14.659 1.00 81.94 89 TYR A N 1
ATOM 743 C CA . TYR A 1 89 ? 5.011 -9.963 -15.876 1.00 81.94 89 TYR A CA 1
ATOM 744 C C . TYR A 1 89 ? 4.069 -9.980 -17.072 1.00 81.94 89 TYR A C 1
ATOM 746 O O . TYR A 1 89 ? 3.122 -10.765 -17.097 1.00 81.94 89 TYR A O 1
ATOM 754 N N . HIS A 1 90 ? 4.346 -9.162 -18.084 1.00 61.94 90 HIS A N 1
ATOM 755 C CA . HIS A 1 90 ? 3.746 -9.380 -19.392 1.00 61.94 90 HIS A CA 1
ATOM 756 C C . HIS A 1 90 ? 4.480 -10.567 -20.022 1.00 61.94 90 HIS A C 1
ATOM 758 O O . HIS A 1 90 ? 5.675 -10.475 -20.312 1.00 61.94 90 HIS A O 1
ATOM 764 N N . LYS A 1 91 ? 3.805 -11.710 -20.175 1.00 49.34 91 LYS A N 1
ATOM 765 C CA . LYS A 1 91 ? 4.299 -12.743 -21.085 1.00 49.34 91 LYS A CA 1
ATOM 766 C C . LYS A 1 91 ? 4.077 -12.198 -22.489 1.00 49.34 91 LYS A C 1
ATOM 768 O O . LYS A 1 91 ? 2.935 -12.087 -22.918 1.00 49.34 91 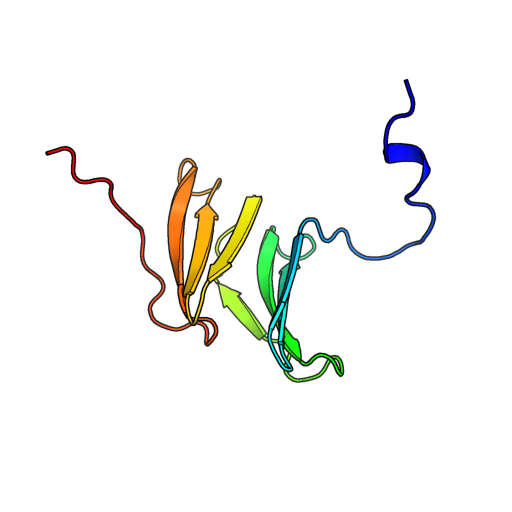LYS A O 1
ATOM 773 N N . TYR A 1 92 ? 5.155 -11.822 -23.169 1.00 48.34 92 TYR A N 1
ATOM 774 C CA . TYR A 1 92 ? 5.119 -11.747 -24.622 1.00 48.34 92 TYR A CA 1
ATOM 775 C C . TYR A 1 92 ? 4.809 -13.168 -25.109 1.00 48.34 92 TYR A C 1
ATOM 777 O O . TYR A 1 92 ? 5.595 -14.083 -24.851 1.00 48.34 92 TYR A O 1
ATOM 785 N N . CYS A 1 93 ? 3.612 -13.360 -25.662 1.00 53.81 93 CYS A N 1
ATOM 786 C CA . CYS A 1 93 ? 3.330 -14.494 -26.532 1.00 53.81 93 CYS A CA 1
ATOM 787 C C . CYS A 1 93 ? 4.018 -14.254 -27.875 1.00 53.81 93 CYS A C 1
ATOM 789 O O . CYS A 1 93 ? 4.016 -13.081 -28.317 1.00 53.81 93 CYS A O 1
#

Foldseek 3Di:
DDDPVVVPPDDDFDWPDWDDDPQKIWTQHVVLQRFIWMAGPVRHPIDTLDSARFPDWDDDDQKIWTFGVVVVRWIWIAGPVSPDIDTDDPPPD

Radius of gyration: 14.72 Å; chains: 1; bounding box: 29×43×40 Å

Secondary structure (DSSP, 8-state):
---GGGG--S-----S-EEEETTEEEEEEGGGTTEEEEEETTS-S-EEEEEEE-S-EEEETTEEEEEEGGGTTEEEEEETTS---EE------

Sequence (93 aa):
MHTYEDLMLGSTTEISDFYVIDEWIYYINYSDNGNLYRMKTDGSSKSKLSDDSLYTFVVYGDTIYYNNPSDRWKFYTIKTDGSNRRKQYHKYC

pLDDT: mean 84.51, std 19.13, range [37.09, 98.12]